Protein AF-A0A3N9NZB7-F1 (afdb_monomer_lite)

Foldseek 3Di:
DPPVQVVVVVVVVVVLVVCCVVPVLSVQKDFDPLDDDDDPVVVVVVVVVPRDPQFAGMWSCDDDPNDRTDGHHTDDDPDDRDPSVVVNVVPD

Structure (mmCIF, N/CA/C/O backbone):
data_AF-A0A3N9NZB7-F1
#
_entry.id   AF-A0A3N9NZB7-F1
#
loop_
_atom_site.group_PDB
_atom_site.id
_atom_site.type_symbol
_atom_site.label_atom_id
_atom_site.label_alt_id
_atom_site.label_comp_id
_atom_site.label_asym_id
_atom_site.label_entity_id
_atom_site.label_seq_id
_atom_site.pdbx_PDB_ins_code
_atom_site.Cartn_x
_atom_site.Cartn_y
_atom_site.Cartn_z
_atom_site.occupancy
_atom_site.B_iso_or_equiv
_atom_site.auth_seq_id
_atom_site.auth_comp_id
_atom_site.auth_asym_id
_atom_site.auth_atom_id
_atom_site.pdbx_PDB_model_num
ATOM 1 N N . MET A 1 1 ? 18.673 13.591 -4.449 1.00 49.34 1 MET A N 1
ATOM 2 C CA . MET A 1 1 ? 17.388 13.968 -3.821 1.00 49.34 1 MET A CA 1
ATOM 3 C C . MET A 1 1 ? 16.943 12.806 -2.956 1.00 49.34 1 MET A C 1
ATOM 5 O O . MET A 1 1 ? 16.893 11.695 -3.467 1.00 49.34 1 MET A O 1
ATOM 9 N N . LYS A 1 2 ? 16.712 13.038 -1.657 1.00 53.28 2 LYS A N 1
ATOM 10 C CA . LYS A 1 2 ? 16.068 12.052 -0.774 1.00 53.28 2 LYS A CA 1
ATOM 11 C C . LYS A 1 2 ? 14.778 11.561 -1.444 1.00 53.28 2 LYS A C 1
ATOM 13 O O . LYS A 1 2 ? 14.101 12.353 -2.094 1.00 53.28 2 LYS A O 1
ATOM 18 N N . ASN A 1 3 ? 14.488 10.270 -1.322 1.00 83.62 3 ASN A N 1
ATOM 19 C CA . ASN A 1 3 ? 13.288 9.644 -1.868 1.00 83.62 3 ASN A CA 1
ATOM 20 C C . ASN A 1 3 ? 12.051 10.231 -1.157 1.00 83.62 3 ASN A C 1
ATOM 22 O O . ASN A 1 3 ? 11.673 9.756 -0.092 1.00 83.62 3 ASN A O 1
ATOM 26 N N . LEU A 1 4 ? 11.505 11.334 -1.681 1.00 92.38 4 LEU A N 1
ATOM 27 C CA . LEU A 1 4 ? 10.433 12.101 -1.036 1.00 92.38 4 LEU A CA 1
ATOM 28 C C . LEU A 1 4 ? 9.166 11.255 -0.861 1.00 92.38 4 LEU A C 1
ATOM 30 O O . LEU A 1 4 ? 8.569 11.294 0.201 1.00 92.38 4 LEU A O 1
ATOM 34 N N . GLU A 1 5 ? 8.852 10.408 -1.842 1.00 93.44 5 GLU A N 1
ATOM 35 C CA . GLU A 1 5 ? 7.739 9.449 -1.789 1.00 93.44 5 GLU A CA 1
ATOM 36 C C . GLU A 1 5 ? 7.893 8.483 -0.606 1.00 93.44 5 GLU A C 1
ATOM 38 O O . GLU A 1 5 ? 6.962 8.275 0.165 1.00 93.44 5 GLU A O 1
ATOM 43 N N . 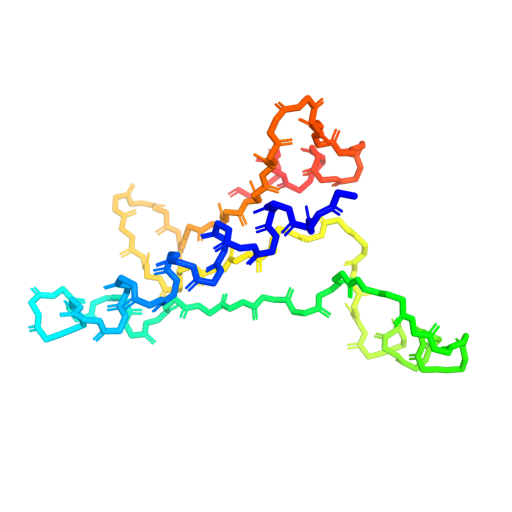HIS A 1 6 ? 9.111 7.980 -0.377 1.00 92.94 6 HIS A N 1
ATOM 44 C CA . HIS A 1 6 ? 9.408 7.170 0.805 1.00 92.94 6 HIS A CA 1
ATOM 45 C C . HIS A 1 6 ? 9.239 7.946 2.120 1.00 92.94 6 HIS A C 1
ATOM 47 O O . HIS A 1 6 ? 8.724 7.387 3.085 1.00 92.94 6 HIS A O 1
ATOM 53 N N . LEU A 1 7 ? 9.662 9.214 2.179 1.00 95.25 7 LEU A N 1
ATOM 54 C CA . LEU A 1 7 ? 9.506 10.037 3.384 1.00 95.25 7 LEU A CA 1
ATOM 55 C C . LEU A 1 7 ? 8.037 10.349 3.679 1.00 95.25 7 LEU A C 1
ATOM 57 O O . LEU A 1 7 ? 7.631 10.291 4.834 1.00 95.25 7 LEU A O 1
ATOM 61 N N . GLU A 1 8 ? 7.248 10.655 2.651 1.00 95.88 8 GLU A N 1
ATOM 62 C CA . GLU A 1 8 ? 5.812 10.912 2.771 1.00 95.88 8 GLU A CA 1
ATOM 63 C C . GLU A 1 8 ? 5.063 9.654 3.224 1.00 95.88 8 GLU A C 1
ATOM 65 O O . GLU A 1 8 ? 4.239 9.730 4.133 1.00 95.88 8 GLU A O 1
ATOM 70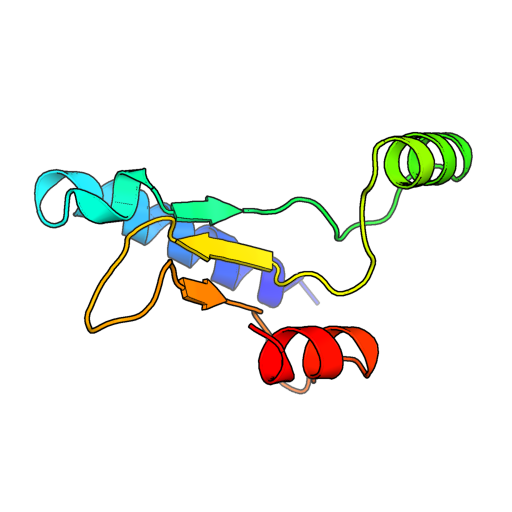 N N . GLN A 1 9 ? 5.402 8.484 2.674 1.00 96.25 9 GLN A N 1
ATOM 71 C CA . GLN A 1 9 ? 4.825 7.218 3.125 1.00 96.25 9 GLN A CA 1
ATOM 72 C C . GLN A 1 9 ? 5.212 6.897 4.572 1.00 96.25 9 GLN A C 1
ATOM 74 O O . GLN A 1 9 ? 4.360 6.506 5.368 1.00 96.25 9 GLN A O 1
ATOM 79 N N . ALA A 1 10 ? 6.480 7.090 4.947 1.00 96.94 10 ALA A N 1
ATOM 80 C CA . ALA A 1 10 ? 6.918 6.906 6.328 1.00 96.94 10 ALA A CA 1
ATOM 81 C C . ALA A 1 10 ? 6.184 7.859 7.289 1.00 96.94 10 ALA A C 1
ATOM 83 O O . ALA A 1 10 ? 5.755 7.435 8.361 1.00 96.94 10 ALA A O 1
ATOM 84 N N . ALA A 1 11 ? 5.986 9.119 6.888 1.00 97.88 11 ALA A N 1
ATOM 85 C CA . ALA A 1 11 ? 5.233 10.100 7.663 1.00 97.88 11 ALA A CA 1
ATOM 86 C C . ALA A 1 11 ? 3.753 9.709 7.815 1.00 97.88 11 ALA A C 1
ATOM 88 O O . ALA A 1 11 ? 3.203 9.851 8.907 1.00 97.88 11 ALA A O 1
ATOM 89 N N . LEU A 1 12 ? 3.125 9.166 6.764 1.00 97.94 12 LEU A N 1
ATOM 90 C CA . LEU A 1 12 ? 1.766 8.626 6.836 1.00 97.94 12 LEU A CA 1
ATOM 91 C C . LEU A 1 12 ? 1.676 7.506 7.878 1.00 97.94 12 LEU A C 1
ATOM 93 O O . LEU A 1 12 ? 0.842 7.593 8.769 1.00 97.94 12 LEU A O 1
ATOM 97 N N . PHE A 1 13 ? 2.559 6.503 7.832 1.00 98.31 13 PHE A N 1
ATOM 98 C CA . PHE A 1 13 ? 2.533 5.409 8.813 1.00 98.31 13 PHE A CA 1
ATOM 99 C C . PHE A 1 13 ? 2.865 5.863 10.240 1.00 98.31 13 PHE A C 1
ATOM 101 O O . PHE A 1 13 ? 2.294 5.337 11.195 1.00 98.31 13 PHE A O 1
ATOM 108 N N . GLN A 1 14 ? 3.728 6.870 10.404 1.00 98.50 14 GLN A N 1
ATOM 109 C CA . GLN A 1 14 ? 3.959 7.492 11.709 1.00 98.50 14 GLN A CA 1
ATOM 110 C C . GLN A 1 14 ? 2.682 8.155 12.242 1.00 98.50 14 GLN A C 1
ATOM 112 O O . GLN A 1 14 ? 2.327 7.958 13.403 1.00 98.50 14 GLN A O 1
ATOM 117 N N . TRP A 1 15 ? 1.980 8.918 11.400 1.00 98.50 15 TRP A N 1
ATOM 118 C CA . TRP A 1 15 ? 0.701 9.523 11.765 1.00 98.50 15 TRP A CA 1
ATOM 119 C C . TRP A 1 15 ? -0.350 8.456 12.085 1.00 98.50 15 TRP A C 1
ATOM 121 O O . TRP A 1 15 ? -1.027 8.573 13.104 1.00 98.50 15 TRP A O 1
ATOM 131 N N . THR A 1 16 ? -0.446 7.402 11.271 1.00 98.25 16 THR A N 1
ATOM 132 C CA . THR A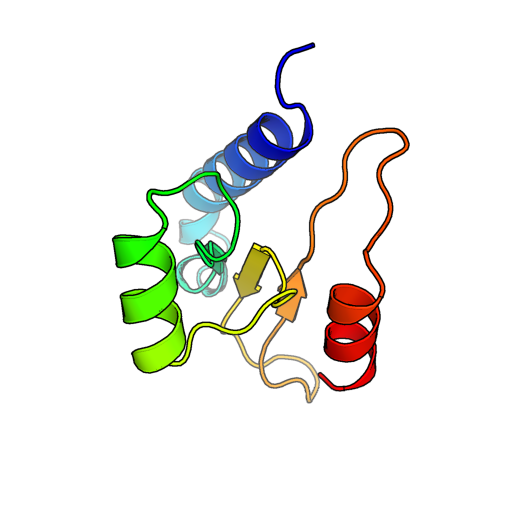 1 16 ? -1.357 6.270 11.481 1.00 98.25 16 THR A CA 1
ATOM 133 C C . THR A 1 16 ? -1.158 5.686 12.872 1.00 98.25 16 THR A C 1
ATOM 135 O O . THR A 1 16 ? -2.094 5.706 13.665 1.00 98.25 16 THR A O 1
ATOM 138 N N . SER A 1 17 ? 0.077 5.309 13.218 1.00 98.00 17 SER A N 1
ATOM 139 C CA . SER A 1 17 ? 0.413 4.729 14.524 1.00 98.00 17 SER A CA 1
ATOM 140 C C . SER A 1 17 ? 0.038 5.637 15.704 1.00 98.00 17 SER A C 1
ATOM 142 O O . SER A 1 17 ? -0.434 5.157 16.730 1.00 98.00 17 SER A O 1
ATOM 144 N N . MET A 1 18 ? 0.167 6.961 15.556 1.00 98.44 18 MET A N 1
ATOM 145 C CA . MET A 1 18 ? -0.249 7.924 16.588 1.00 98.44 18 MET A CA 1
ATOM 146 C C . MET A 1 18 ? -1.774 8.055 16.739 1.00 98.44 18 MET A C 1
ATOM 148 O O . MET A 1 18 ? -2.240 8.620 17.728 1.00 98.44 18 MET A O 1
ATOM 152 N N . ASN A 1 19 ? -2.556 7.587 15.763 1.00 98.38 19 ASN A N 1
ATOM 153 C CA . ASN A 1 19 ? -4.006 7.776 15.698 1.00 98.38 19 ASN A CA 1
ATOM 154 C C . ASN A 1 19 ? -4.815 6.478 15.830 1.00 98.38 19 ASN A C 1
ATOM 156 O O . ASN A 1 19 ? -6.036 6.566 15.947 1.00 98.38 19 ASN A O 1
ATOM 160 N N . GLU A 1 20 ? -4.179 5.306 15.861 1.00 97.88 20 GLU A N 1
ATOM 161 C CA . GLU A 1 20 ? -4.850 3.997 15.924 1.00 97.88 20 GLU A CA 1
ATOM 162 C C . GLU A 1 20 ? -5.796 3.827 17.123 1.00 97.88 20 GLU A C 1
ATOM 164 O O . GLU A 1 20 ? -6.787 3.111 17.023 1.00 97.88 20 GLU A O 1
ATOM 169 N N . GLU A 1 21 ? -5.534 4.484 18.255 1.00 97.62 21 GLU A N 1
ATOM 170 C CA . GLU A 1 21 ? -6.431 4.424 19.422 1.00 97.62 21 GLU A CA 1
ATOM 171 C C . GLU A 1 21 ? -7.704 5.259 19.231 1.00 97.62 21 GLU A C 1
ATOM 173 O O . GLU A 1 21 ? -8.764 4.919 19.749 1.00 97.62 21 GLU A O 1
ATOM 178 N N . ARG A 1 22 ? -7.618 6.349 18.460 1.00 98.25 22 ARG A N 1
ATOM 179 C CA . ARG A 1 22 ? -8.769 7.208 18.147 1.00 98.25 22 ARG A CA 1
ATOM 180 C C . ARG A 1 22 ? -9.541 6.711 16.924 1.00 98.25 22 ARG A C 1
ATOM 182 O O . ARG A 1 22 ? -10.738 6.961 16.833 1.00 98.25 22 ARG A O 1
ATOM 189 N N . ILE A 1 23 ? -8.853 6.065 15.985 1.00 97.69 23 ILE A N 1
ATOM 190 C CA . ILE A 1 23 ? -9.397 5.555 14.723 1.00 97.69 23 ILE A CA 1
ATOM 191 C C . ILE A 1 23 ? -8.937 4.093 14.578 1.00 97.69 23 ILE A C 1
ATOM 193 O O . ILE A 1 23 ? -7.914 3.835 13.936 1.00 97.69 23 ILE A O 1
ATOM 197 N N . PRO A 1 24 ? -9.638 3.132 15.211 1.00 97.25 24 PRO A N 1
ATOM 198 C CA . PRO A 1 24 ? -9.220 1.729 15.263 1.00 97.25 24 PRO A CA 1
ATOM 199 C C . PRO A 1 24 ? -9.010 1.076 13.894 1.00 97.25 24 PRO A C 1
ATOM 201 O O . PRO A 1 24 ? -8.166 0.192 13.759 1.00 97.25 24 PRO A O 1
ATOM 204 N N . GLU A 1 25 ? -9.728 1.531 12.867 1.00 97.69 25 GLU A N 1
ATOM 205 C CA . GLU A 1 25 ? -9.623 1.056 11.486 1.00 97.69 25 GLU A CA 1
ATOM 206 C C . GLU A 1 25 ? -8.207 1.226 10.921 1.00 97.69 25 GLU A C 1
ATOM 208 O O . GLU A 1 25 ? -7.780 0.429 10.086 1.00 97.69 25 GLU A O 1
ATOM 213 N N . LEU A 1 26 ? -7.448 2.219 11.403 1.00 98.12 26 LEU A N 1
ATOM 214 C CA . LEU A 1 26 ? -6.068 2.464 10.981 1.00 98.12 26 LEU A CA 1
ATOM 215 C C . LEU A 1 26 ? -5.120 1.302 11.306 1.00 98.12 26 LEU A C 1
ATOM 217 O O . LEU A 1 26 ? -4.120 1.148 10.609 1.00 98.12 26 LEU A O 1
ATOM 221 N N . LYS A 1 27 ? -5.466 0.428 12.265 1.00 97.94 27 LYS A N 1
ATOM 222 C CA . LYS A 1 27 ? -4.723 -0.817 12.545 1.00 97.94 27 LYS A CA 1
ATOM 223 C C . LYS A 1 27 ? -4.714 -1.775 11.344 1.00 97.94 27 LYS A C 1
ATOM 225 O O . LYS A 1 27 ? -3.846 -2.637 11.248 1.00 97.94 27 LYS A O 1
ATOM 230 N N . ASN A 1 28 ? -5.655 -1.604 10.410 1.00 98.19 28 ASN A N 1
ATOM 231 C CA . ASN A 1 28 ? -5.759 -2.381 9.173 1.00 98.19 28 ASN A CA 1
ATOM 232 C C . ASN A 1 28 ? -5.042 -1.721 7.977 1.00 98.19 28 ASN A C 1
ATOM 234 O O . ASN A 1 28 ? -5.173 -2.212 6.853 1.00 98.19 28 ASN A O 1
ATOM 238 N N . LEU A 1 29 ? -4.327 -0.606 8.179 1.00 98.50 29 LEU A N 1
ATOM 239 C CA . LEU A 1 29 ? -3.508 0.040 7.154 1.00 98.50 29 LEU A CA 1
ATOM 240 C C . LEU A 1 29 ? -2.122 -0.613 7.102 1.00 98.50 29 LEU A C 1
ATOM 242 O O . LEU A 1 29 ? -1.389 -0.598 8.088 1.00 98.50 29 LEU A O 1
ATOM 246 N N . PHE A 1 30 ? -1.711 -1.130 5.946 1.00 98.38 30 PHE A N 1
ATOM 247 C CA . PHE A 1 30 ? -0.375 -1.705 5.777 1.00 98.38 30 PHE A CA 1
ATOM 248 C C . PHE A 1 30 ? 0.215 -1.438 4.395 1.00 98.38 30 PHE A C 1
ATOM 250 O O . PHE A 1 30 ? -0.490 -1.311 3.392 1.00 98.38 30 PHE A O 1
ATOM 257 N N . ALA A 1 31 ? 1.544 -1.347 4.353 1.00 97.44 31 ALA A N 1
ATOM 258 C CA . ALA A 1 31 ? 2.290 -1.185 3.116 1.00 97.44 31 ALA A CA 1
ATOM 259 C C . ALA A 1 31 ? 2.392 -2.521 2.374 1.00 97.44 31 ALA A C 1
ATOM 261 O O . ALA A 1 31 ? 2.637 -3.571 2.972 1.00 97.44 31 ALA A O 1
ATOM 262 N N . ILE A 1 32 ? 2.278 -2.465 1.054 1.00 96.12 32 ILE A N 1
ATOM 263 C CA . ILE A 1 32 ? 2.484 -3.582 0.147 1.00 96.12 32 ILE A CA 1
ATOM 264 C C . ILE A 1 32 ? 3.890 -3.429 -0.459 1.00 96.12 32 ILE A C 1
ATOM 266 O O . ILE A 1 32 ? 4.113 -2.551 -1.294 1.00 96.12 32 ILE A O 1
ATOM 270 N N . PRO A 1 33 ? 4.875 -4.270 -0.087 1.00 88.75 33 PRO A N 1
ATOM 271 C CA . PRO A 1 33 ? 6.277 -4.094 -0.475 1.00 88.75 33 PRO A CA 1
ATOM 272 C C . PRO A 1 33 ? 6.562 -4.590 -1.907 1.00 88.75 33 PRO A C 1
ATOM 274 O O . PRO A 1 33 ? 7.494 -5.357 -2.155 1.00 88.75 33 PRO A O 1
ATOM 277 N N . ASN A 1 34 ? 5.754 -4.155 -2.875 1.00 84.62 34 ASN A N 1
ATOM 278 C CA . ASN A 1 34 ? 5.887 -4.537 -4.281 1.00 84.62 34 ASN A CA 1
ATOM 279 C C . ASN A 1 34 ? 6.883 -3.661 -5.056 1.00 84.62 34 ASN A C 1
ATOM 281 O O . ASN A 1 34 ? 7.317 -4.056 -6.145 1.00 84.62 34 ASN A O 1
ATOM 285 N N . GLY A 1 35 ? 7.289 -2.519 -4.493 1.00 76.12 35 GLY A N 1
ATOM 286 C CA . GLY A 1 35 ? 8.343 -1.642 -5.009 1.00 76.12 35 GLY A CA 1
ATOM 287 C C . GLY A 1 35 ? 9.764 -2.075 -4.613 1.00 76.12 35 GLY A C 1
ATOM 288 O O . GLY A 1 35 ? 9.973 -3.071 -3.925 1.00 76.12 35 GLY A O 1
ATOM 289 N N . GLY A 1 36 ? 10.772 -1.332 -5.071 1.00 80.00 36 GLY A N 1
ATOM 290 C CA . GLY A 1 36 ? 12.158 -1.469 -4.606 1.00 80.00 36 GLY A CA 1
ATOM 291 C C . GLY A 1 36 ? 13.073 -2.366 -5.448 1.00 80.00 36 GLY A C 1
ATOM 292 O O . GLY A 1 36 ? 12.669 -3.389 -6.011 1.00 80.00 36 GLY A O 1
ATOM 293 N N . HIS A 1 37 ? 14.344 -1.957 -5.519 1.00 79.31 37 HIS A N 1
ATOM 294 C CA . HIS A 1 37 ? 15.396 -2.730 -6.168 1.00 79.31 37 HIS A CA 1
ATOM 295 C C . HIS A 1 37 ? 15.669 -4.006 -5.374 1.00 79.31 37 HIS A C 1
ATOM 297 O O . HIS A 1 37 ? 15.865 -3.969 -4.162 1.00 79.31 37 HIS A O 1
ATOM 303 N N . ARG A 1 38 ? 15.704 -5.138 -6.071 1.00 87.44 38 ARG A N 1
ATOM 304 C CA . ARG A 1 38 ? 16.002 -6.441 -5.482 1.00 87.44 38 ARG A CA 1
ATOM 305 C C . ARG A 1 38 ? 16.780 -7.292 -6.470 1.00 87.44 38 ARG A C 1
ATOM 307 O O . ARG A 1 38 ? 16.711 -7.080 -7.682 1.00 87.44 38 ARG A O 1
ATOM 314 N N . HIS A 1 39 ? 17.490 -8.287 -5.952 1.00 92.94 39 HIS A N 1
ATOM 315 C CA . HIS A 1 39 ? 18.220 -9.230 -6.789 1.00 92.94 39 HIS A CA 1
ATOM 316 C C . HIS A 1 39 ? 17.260 -9.981 -7.730 1.00 92.94 39 HIS A C 1
ATOM 318 O O . HIS A 1 39 ? 16.167 -10.380 -7.322 1.00 92.94 39 HIS A O 1
ATOM 324 N N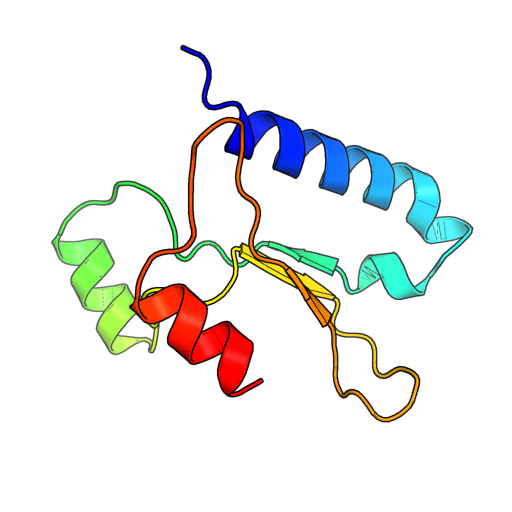 . LYS A 1 40 ? 17.671 -10.221 -8.984 1.00 91.00 40 LYS A N 1
ATOM 325 C CA . LYS A 1 40 ? 16.814 -10.832 -10.023 1.00 91.00 40 LYS A CA 1
ATOM 326 C C . LYS A 1 40 ? 16.196 -12.164 -9.583 1.00 91.00 40 LYS A C 1
ATOM 328 O O . LYS A 1 40 ? 15.022 -12.406 -9.839 1.00 91.00 40 LYS A O 1
ATOM 333 N N . ALA A 1 41 ? 16.964 -12.996 -8.877 1.00 94.94 41 ALA A N 1
ATOM 334 C CA . ALA A 1 41 ? 16.476 -14.276 -8.361 1.00 94.94 41 ALA A CA 1
ATOM 335 C C . ALA A 1 41 ? 15.340 -14.108 -7.334 1.00 94.94 41 ALA A C 1
ATOM 337 O O . ALA A 1 41 ? 14.384 -14.877 -7.348 1.00 94.94 41 ALA A O 1
ATOM 338 N N . VAL A 1 42 ? 15.412 -13.081 -6.480 1.00 93.25 42 VAL A N 1
ATOM 339 C CA . VAL A 1 42 ? 14.354 -12.765 -5.506 1.00 93.25 42 VAL A CA 1
ATOM 340 C C . VAL A 1 42 ? 13.107 -12.273 -6.236 1.00 93.25 42 VAL A C 1
ATOM 342 O O . VAL A 1 42 ? 12.013 -12.747 -5.960 1.00 93.25 42 VAL A O 1
ATOM 345 N N . ALA A 1 43 ? 13.268 -11.395 -7.232 1.00 91.00 43 ALA A N 1
ATOM 346 C CA . ALA A 1 43 ? 12.147 -10.935 -8.052 1.00 91.00 43 ALA A CA 1
ATOM 347 C C . ALA A 1 43 ? 11.431 -12.087 -8.778 1.00 91.00 43 ALA A C 1
ATOM 349 O O . ALA A 1 43 ? 10.204 -12.091 -8.845 1.00 91.00 43 ALA A O 1
ATOM 350 N N . ALA A 1 44 ? 12.178 -13.071 -9.292 1.00 93.00 44 ALA A N 1
ATOM 351 C CA . ALA A 1 44 ? 11.604 -14.248 -9.938 1.00 93.00 44 ALA A CA 1
ATOM 352 C C . ALA A 1 44 ? 10.796 -15.114 -8.957 1.00 93.00 44 ALA A C 1
ATOM 354 O O . ALA A 1 44 ? 9.671 -15.489 -9.280 1.00 93.00 44 ALA A O 1
ATOM 355 N N . LYS A 1 45 ? 11.331 -15.371 -7.754 1.00 95.06 45 LYS A N 1
ATOM 356 C CA . LYS A 1 45 ? 10.617 -16.102 -6.691 1.00 95.06 45 LYS A CA 1
ATOM 357 C C . LYS A 1 45 ? 9.337 -15.382 -6.270 1.00 95.06 45 LYS A C 1
ATOM 359 O O . LYS A 1 45 ? 8.271 -15.971 -6.339 1.00 95.06 45 LYS A O 1
ATOM 364 N N . MET A 1 46 ? 9.418 -14.084 -5.982 1.00 92.31 46 MET A N 1
ATOM 365 C CA . MET A 1 46 ? 8.250 -13.272 -5.617 1.00 92.31 46 MET A CA 1
ATOM 366 C C . MET A 1 46 ? 7.178 -13.261 -6.714 1.00 92.31 46 MET A C 1
ATOM 368 O O . MET A 1 46 ? 5.986 -13.323 -6.431 1.00 92.31 46 MET A O 1
ATOM 372 N N . LYS A 1 47 ? 7.582 -13.205 -7.990 1.00 91.94 47 LYS A N 1
ATOM 373 C CA . LYS A 1 47 ? 6.637 -13.305 -9.110 1.00 91.94 47 LYS A CA 1
ATOM 374 C C . LYS A 1 47 ? 5.957 -14.679 -9.151 1.00 91.94 47 LYS A C 1
ATOM 376 O O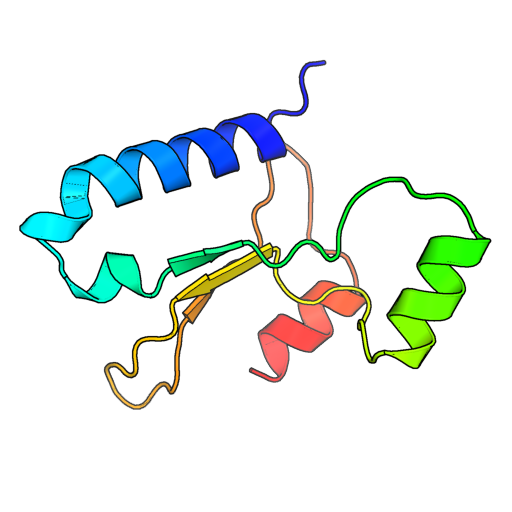 . LYS A 1 47 ? 4.767 -14.740 -9.443 1.00 91.94 47 LYS A O 1
ATOM 381 N N . ALA A 1 48 ? 6.687 -15.755 -8.849 1.00 95.81 48 ALA A N 1
ATOM 382 C CA . ALA A 1 48 ? 6.120 -17.099 -8.718 1.00 95.81 48 ALA A CA 1
ATOM 383 C C . ALA A 1 48 ? 5.190 -17.228 -7.496 1.00 95.81 48 ALA A C 1
ATOM 385 O O . ALA A 1 48 ? 4.195 -17.939 -7.564 1.00 95.81 48 ALA A O 1
ATOM 386 N N . GLU A 1 49 ? 5.461 -16.482 -6.424 1.00 95.75 49 GLU A N 1
ATOM 387 C CA . GLU A 1 49 ? 4.604 -16.355 -5.233 1.00 95.75 49 GLU A CA 1
ATOM 388 C C . GLU A 1 49 ? 3.372 -15.458 -5.469 1.00 95.75 49 GLU A C 1
ATOM 390 O O . GLU A 1 49 ? 2.523 -15.319 -4.593 1.00 95.75 49 GLU A O 1
ATOM 395 N N . GLY A 1 50 ? 3.238 -14.863 -6.661 1.00 94.62 50 GLY A N 1
ATOM 396 C CA . GLY A 1 50 ? 2.054 -14.103 -7.059 1.00 94.62 50 GLY A CA 1
ATOM 397 C C . GLY A 1 50 ? 2.172 -12.588 -6.914 1.00 94.62 50 GLY A C 1
ATOM 398 O O . GLY A 1 50 ? 1.171 -11.893 -7.094 1.00 94.62 50 GLY A O 1
ATOM 399 N N . VAL A 1 51 ? 3.366 -12.043 -6.654 1.00 93.50 51 VAL A N 1
ATOM 400 C CA . VAL A 1 51 ? 3.584 -10.590 -6.685 1.00 93.50 51 VAL A CA 1
ATOM 401 C C . VAL A 1 51 ? 3.265 -10.040 -8.072 1.00 93.50 51 VAL A C 1
ATOM 403 O O . VAL A 1 51 ? 3.800 -10.487 -9.092 1.00 93.50 51 VAL A O 1
ATOM 406 N N . LYS A 1 52 ? 2.401 -9.023 -8.106 1.00 93.62 52 LYS A N 1
ATOM 407 C CA . LYS A 1 52 ? 1.964 -8.350 -9.330 1.00 93.62 52 LYS A CA 1
ATOM 408 C C . LYS A 1 52 ? 2.573 -6.956 -9.409 1.00 93.62 52 LYS A C 1
ATOM 410 O O . LYS A 1 52 ? 2.616 -6.220 -8.428 1.00 93.62 52 LYS A O 1
ATOM 415 N N . ALA A 1 53 ? 3.041 -6.587 -10.598 1.00 92.81 53 ALA A N 1
ATOM 416 C CA . ALA A 1 53 ? 3.567 -5.251 -10.842 1.00 92.81 53 ALA A CA 1
ATOM 417 C C . ALA A 1 53 ? 2.446 -4.202 -10.779 1.00 92.81 53 ALA A C 1
ATOM 419 O O . ALA A 1 53 ? 1.343 -4.438 -11.276 1.00 92.81 53 ALA A O 1
ATOM 420 N N . GLY A 1 54 ? 2.760 -3.037 -10.213 1.00 94.12 54 GLY A N 1
ATOM 421 C CA . GLY A 1 54 ? 1.870 -1.876 -10.184 1.00 94.12 54 GLY A CA 1
ATOM 422 C C . GLY A 1 54 ? 0.714 -1.951 -9.189 1.00 94.12 54 GLY A C 1
ATOM 423 O O . GLY A 1 54 ? -0.142 -1.079 -9.237 1.00 94.12 54 GLY A O 1
ATOM 424 N N . VAL A 1 55 ? 0.664 -2.965 -8.318 1.00 96.69 55 VAL A N 1
ATOM 425 C CA . VAL A 1 55 ? -0.261 -2.947 -7.172 1.00 96.69 55 VAL A CA 1
ATOM 426 C C . VAL A 1 55 ? 0.046 -1.700 -6.330 1.00 96.69 55 VAL A C 1
ATOM 428 O O . VAL A 1 55 ? 1.235 -1.477 -6.086 1.00 96.69 55 VAL A O 1
ATOM 431 N N . PRO A 1 56 ? -0.976 -0.940 -5.890 1.00 96.81 56 PRO A N 1
ATOM 432 C CA . PRO A 1 56 ? -0.792 0.249 -5.061 1.00 96.81 56 PRO A CA 1
ATOM 433 C C . PRO A 1 56 ? 0.059 0.003 -3.812 1.00 96.81 56 PRO A C 1
ATOM 435 O O . PRO A 1 56 ? 0.061 -1.099 -3.259 1.00 96.81 56 PRO A O 1
ATOM 438 N N . ASP A 1 57 ? 0.769 1.037 -3.365 1.00 96.44 57 ASP A N 1
ATOM 439 C CA . ASP A 1 57 ? 1.745 0.953 -2.273 1.00 96.44 57 ASP A CA 1
ATOM 440 C C . ASP A 1 57 ? 1.138 0.565 -0.917 1.00 96.44 57 ASP A C 1
ATOM 442 O O . ASP A 1 57 ? 1.840 0.016 -0.067 1.00 96.44 57 ASP A O 1
ATOM 446 N N . ILE A 1 58 ? -0.138 0.878 -0.678 1.00 98.06 58 ILE A N 1
ATOM 447 C CA . ILE A 1 58 ? -0.795 0.750 0.629 1.00 98.06 58 ILE A CA 1
ATOM 448 C C . ILE A 1 58 ? -2.215 0.206 0.460 1.00 98.06 58 ILE A C 1
ATOM 450 O O . ILE A 1 58 ? -2.918 0.551 -0.493 1.00 98.06 58 ILE A O 1
ATOM 454 N N . LEU A 1 59 ? -2.653 -0.601 1.427 1.00 98.25 59 LEU A N 1
ATOM 455 C CA . LEU A 1 59 ? -4.042 -1.019 1.591 1.00 98.25 59 LEU A CA 1
ATOM 456 C C . LEU A 1 59 ? -4.517 -0.701 3.011 1.00 98.25 59 LEU A C 1
ATOM 458 O O . LEU A 1 59 ? -3.888 -1.105 3.986 1.00 98.25 59 LEU A O 1
ATOM 462 N N . LEU A 1 60 ? -5.653 -0.017 3.115 1.00 98.38 60 LEU A N 1
ATOM 463 C CA . LEU A 1 60 ? -6.502 -0.003 4.299 1.00 98.38 60 LEU A CA 1
ATOM 464 C C . LEU A 1 60 ? -7.562 -1.094 4.138 1.00 98.38 60 LEU A C 1
ATOM 466 O O . LEU A 1 60 ? -8.536 -0.923 3.398 1.00 98.38 60 LEU A O 1
ATOM 470 N N . ALA A 1 61 ? -7.376 -2.219 4.824 1.00 98.12 61 ALA A N 1
ATOM 471 C CA . ALA A 1 61 ? -8.312 -3.342 4.796 1.00 98.12 61 ALA A CA 1
ATOM 472 C C . ALA A 1 61 ? -9.513 -3.087 5.726 1.00 98.12 61 ALA A C 1
ATOM 474 O O . ALA A 1 61 ? -9.718 -3.785 6.716 1.00 98.12 61 ALA A O 1
ATOM 475 N N . CYS A 1 62 ? -10.290 -2.051 5.416 1.00 97.25 62 CYS A N 1
ATOM 476 C CA . CYS A 1 62 ? -11.490 -1.674 6.150 1.00 97.25 62 CYS A CA 1
ATOM 477 C C . CYS A 1 62 ? -12.649 -1.452 5.171 1.00 97.25 62 CYS A C 1
ATOM 479 O O . CYS A 1 62 ? -12.608 -0.486 4.405 1.00 97.25 62 CYS A O 1
ATOM 481 N N . PRO A 1 63 ? -13.682 -2.311 5.180 1.00 96.44 63 PRO A N 1
ATOM 482 C CA . PRO A 1 63 ? -14.892 -2.065 4.412 1.00 96.44 63 PRO A CA 1
ATOM 483 C C . PRO A 1 63 ? -15.600 -0.802 4.908 1.00 96.44 63 PRO A C 1
ATOM 485 O O . PRO A 1 63 ? -15.777 -0.626 6.112 1.00 96.44 63 PRO A O 1
ATOM 488 N N . CYS A 1 64 ? -16.004 0.072 3.992 1.00 95.56 64 CYS A N 1
ATOM 489 C CA . CYS A 1 64 ? -16.705 1.315 4.311 1.00 95.56 64 CYS A CA 1
ATOM 490 C C . CYS A 1 64 ? -17.497 1.788 3.086 1.00 95.56 64 CYS A C 1
ATOM 492 O O . CYS A 1 64 ? -17.011 1.649 1.966 1.00 95.56 64 CYS A O 1
ATOM 494 N N . ASP A 1 65 ? -18.710 2.311 3.282 1.00 95.00 65 ASP A N 1
ATOM 495 C CA . ASP A 1 65 ? -19.551 2.918 2.234 1.00 95.00 65 ASP A CA 1
ATOM 496 C C . ASP A 1 65 ? -19.701 2.089 0.940 1.00 95.00 65 ASP A C 1
ATOM 498 O O . ASP A 1 65 ? -19.703 2.612 -0.172 1.00 95.00 65 ASP A O 1
ATOM 502 N N . GLY A 1 66 ? -19.833 0.765 1.076 1.00 95.62 66 GLY A N 1
ATOM 503 C CA . GLY A 1 66 ? -19.987 -0.151 -0.062 1.00 95.62 66 GLY A CA 1
ATOM 504 C C . GLY A 1 66 ? -18.678 -0.556 -0.751 1.00 95.62 66 GLY A C 1
ATOM 505 O O . GLY A 1 66 ? -18.712 -1.377 -1.665 1.00 95.62 66 GLY A O 1
ATOM 506 N N . PHE A 1 67 ? -17.531 -0.056 -0.288 1.00 96.94 67 PHE A N 1
ATOM 507 C CA . PHE A 1 67 ? -16.201 -0.481 -0.722 1.00 96.94 67 PHE A CA 1
ATOM 508 C C . PHE A 1 67 ? -15.637 -1.561 0.208 1.00 96.94 67 PHE A C 1
ATOM 510 O O . PHE A 1 67 ? -15.898 -1.570 1.411 1.00 96.94 67 PHE A O 1
ATOM 517 N N . HIS A 1 68 ? -14.832 -2.476 -0.338 1.00 96.69 68 HIS A N 1
ATOM 518 C CA . HIS A 1 68 ? -14.222 -3.579 0.424 1.00 96.69 68 HIS A CA 1
ATOM 519 C C . HIS A 1 68 ? -12.900 -3.203 1.119 1.00 96.69 68 HIS A C 1
ATOM 521 O O . HIS A 1 68 ? -12.384 -3.974 1.927 1.00 96.69 68 HIS A O 1
ATOM 527 N N . GLY A 1 69 ? -12.352 -2.033 0.803 1.00 97.25 69 GLY A N 1
ATOM 528 C CA . GLY A 1 69 ? -11.098 -1.505 1.327 1.00 97.25 69 GLY A CA 1
ATOM 529 C C . GLY A 1 69 ? -10.634 -0.315 0.491 1.00 97.25 69 GLY A C 1
ATOM 530 O O . GLY A 1 69 ? -11.204 -0.033 -0.562 1.00 97.25 69 GLY A O 1
ATOM 531 N N . LEU A 1 70 ? -9.588 0.368 0.949 1.00 97.69 70 LEU A N 1
ATOM 532 C CA . LEU A 1 70 ? -9.012 1.520 0.257 1.00 97.69 70 LEU A CA 1
ATOM 533 C C . LEU A 1 70 ? -7.561 1.227 -0.125 1.00 97.69 70 LEU A C 1
ATOM 535 O O . LEU A 1 70 ? -6.700 1.072 0.739 1.00 97.69 70 LEU A O 1
ATOM 539 N N . PHE A 1 71 ? -7.287 1.188 -1.426 1.00 97.81 71 PHE A N 1
ATOM 540 C CA . PHE A 1 71 ? -5.927 1.144 -1.952 1.00 97.81 71 PHE A CA 1
ATOM 541 C C . PHE A 1 71 ? -5.401 2.560 -2.190 1.00 97.81 71 PHE A C 1
ATOM 543 O O . PHE A 1 71 ? -6.112 3.410 -2.722 1.00 97.81 71 PHE A O 1
ATOM 550 N N . ILE A 1 72 ? -4.143 2.805 -1.823 1.00 97.44 72 ILE A N 1
ATOM 551 C CA . ILE A 1 72 ? -3.483 4.106 -1.974 1.00 97.44 72 ILE A CA 1
ATOM 552 C C . ILE A 1 72 ? -2.146 3.890 -2.685 1.00 97.44 72 ILE A C 1
ATOM 554 O O . ILE A 1 72 ? -1.316 3.098 -2.248 1.00 97.44 72 ILE A O 1
ATOM 558 N N . GLU A 1 73 ? -1.947 4.607 -3.786 1.00 96.94 73 GLU A N 1
ATOM 559 C CA . GLU A 1 73 ? -0.690 4.685 -4.534 1.00 96.94 73 GLU A CA 1
ATOM 560 C C . GLU A 1 73 ? -0.099 6.081 -4.311 1.00 96.94 73 GLU A C 1
ATOM 562 O O . GLU A 1 73 ? -0.718 7.088 -4.669 1.00 96.94 73 GLU A O 1
ATOM 567 N N . MET A 1 74 ? 1.079 6.159 -3.696 1.00 95.25 74 MET A N 1
ATOM 568 C CA . MET A 1 74 ? 1.702 7.426 -3.321 1.00 95.25 74 MET A CA 1
ATOM 569 C C . MET A 1 74 ? 2.598 7.950 -4.441 1.00 95.25 74 MET A C 1
ATOM 571 O O . MET A 1 74 ? 3.323 7.204 -5.096 1.00 95.25 74 MET A O 1
ATOM 575 N N . LYS A 1 75 ? 2.574 9.266 -4.674 1.00 94.88 75 LYS A N 1
ATOM 576 C CA . LYS A 1 75 ? 3.453 9.934 -5.643 1.00 94.88 75 LYS A CA 1
ATOM 577 C C . LYS A 1 75 ? 3.931 11.268 -5.096 1.00 94.88 75 LYS A C 1
ATOM 579 O O . LYS A 1 75 ? 3.117 12.091 -4.696 1.00 94.88 75 LYS A O 1
ATOM 584 N N . ALA A 1 76 ? 5.238 11.508 -5.181 1.00 93.62 76 ALA A N 1
ATOM 585 C CA . ALA A 1 76 ? 5.843 12.764 -4.746 1.00 93.62 76 ALA A CA 1
ATOM 586 C C . ALA A 1 76 ? 6.238 13.683 -5.919 1.00 93.62 76 ALA A C 1
ATOM 588 O O . ALA A 1 76 ? 6.763 13.248 -6.951 1.00 93.62 76 ALA A O 1
ATOM 589 N N . GLY A 1 77 ? 6.046 14.992 -5.746 1.00 91.44 77 GLY A N 1
ATOM 590 C CA . GLY A 1 77 ? 6.474 16.021 -6.698 1.00 91.44 77 GLY A CA 1
ATOM 591 C C . GLY A 1 77 ? 5.886 15.850 -8.107 1.00 91.44 77 GLY A C 1
ATOM 592 O O . GLY A 1 77 ? 4.682 15.970 -8.326 1.00 91.44 77 GLY A O 1
ATOM 593 N N . LYS A 1 78 ? 6.752 15.616 -9.102 1.00 91.62 78 LYS A N 1
ATOM 594 C CA . LYS A 1 78 ? 6.344 15.433 -10.509 1.00 91.62 78 LYS A CA 1
ATOM 595 C C . LYS A 1 78 ? 6.091 13.969 -10.885 1.00 91.62 78 LYS A C 1
ATOM 597 O O . LYS A 1 78 ? 5.767 13.709 -12.043 1.00 91.62 78 LYS A O 1
ATOM 602 N N . ASN A 1 79 ? 6.221 13.030 -9.945 1.00 92.56 79 ASN A N 1
ATOM 603 C CA . ASN A 1 79 ? 5.965 11.621 -10.220 1.00 92.56 79 ASN A CA 1
ATOM 604 C C . ASN A 1 79 ? 4.505 11.415 -10.640 1.00 92.56 79 ASN A C 1
ATOM 606 O O . ASN A 1 79 ? 3.593 12.136 -10.223 1.00 92.56 79 ASN A O 1
ATOM 610 N N . ARG A 1 80 ? 4.294 10.438 -11.517 1.00 94.88 80 ARG A N 1
ATOM 611 C CA . ARG A 1 80 ? 2.980 10.031 -12.015 1.00 94.88 80 ARG A CA 1
ATOM 612 C C . ARG A 1 80 ? 2.862 8.523 -11.909 1.00 94.88 80 ARG A C 1
ATOM 614 O O . ARG A 1 80 ? 3.870 7.817 -11.878 1.00 94.88 80 ARG A O 1
ATOM 621 N N . THR A 1 81 ? 1.629 8.052 -11.850 1.00 95.94 81 THR A N 1
ATOM 622 C CA . THR A 1 81 ? 1.323 6.630 -11.921 1.00 95.94 81 THR A CA 1
ATOM 623 C C . THR A 1 81 ? 1.779 6.056 -13.262 1.00 95.94 81 THR A C 1
ATOM 625 O O . THR A 1 81 ? 1.670 6.681 -14.321 1.00 95.94 81 THR A O 1
ATOM 628 N N . THR A 1 82 ? 2.323 4.847 -13.216 1.00 95.69 82 THR A N 1
ATOM 629 C CA . THR A 1 82 ? 2.650 4.056 -14.404 1.00 95.69 82 THR A CA 1
ATOM 630 C C . THR A 1 82 ? 1.380 3.477 -15.027 1.00 95.69 82 THR A C 1
ATOM 632 O O . THR A 1 82 ? 0.324 3.428 -14.396 1.00 95.69 82 THR A O 1
ATOM 635 N N . LYS A 1 83 ? 1.480 2.970 -16.261 1.00 97.19 83 LYS A N 1
ATOM 636 C CA . LYS A 1 83 ? 0.354 2.306 -16.935 1.00 97.19 83 LYS A CA 1
ATOM 637 C C . LYS A 1 83 ? -0.249 1.176 -16.086 1.00 97.19 83 LYS A C 1
ATOM 639 O O . LYS A 1 83 ? -1.454 1.164 -15.878 1.00 97.19 83 LYS A O 1
ATOM 644 N N . ASN A 1 84 ? 0.587 0.291 -15.537 1.00 96.12 84 ASN A N 1
ATOM 645 C CA . ASN A 1 84 ? 0.121 -0.834 -14.720 1.00 96.12 84 ASN A CA 1
ATOM 646 C C . ASN A 1 84 ? -0.585 -0.363 -13.438 1.00 96.12 84 ASN A C 1
ATOM 648 O O . ASN A 1 84 ? -1.561 -0.976 -13.029 1.00 96.12 84 ASN A O 1
ATOM 652 N N . GLN A 1 85 ? -0.117 0.723 -12.813 1.00 96.75 85 GLN A N 1
ATOM 653 C CA . GLN A 1 85 ? -0.774 1.302 -11.633 1.00 96.75 85 GLN A CA 1
ATOM 654 C C . GLN A 1 85 ? -2.149 1.873 -11.977 1.00 96.75 85 GLN A C 1
ATOM 656 O O . GLN A 1 85 ? -3.111 1.623 -11.259 1.00 96.75 85 GLN A O 1
ATOM 661 N N . ASN A 1 86 ? -2.274 2.564 -13.114 1.00 97.88 86 ASN A N 1
ATOM 662 C CA . ASN A 1 86 ? -3.573 3.048 -13.585 1.00 97.88 86 ASN A CA 1
ATOM 663 C C . ASN A 1 86 ? -4.552 1.898 -13.858 1.00 97.88 86 ASN A C 1
ATOM 665 O O . ASN A 1 86 ? -5.722 2.008 -13.508 1.00 97.88 86 ASN A O 1
ATOM 669 N N . GLU A 1 87 ? -4.082 0.782 -14.422 1.00 97.75 87 GLU A N 1
ATOM 670 C CA . GLU A 1 87 ? -4.915 -0.411 -14.631 1.00 97.75 87 GLU A CA 1
ATOM 671 C C . GLU A 1 87 ? -5.437 -1.000 -13.309 1.00 97.75 87 GLU A C 1
ATOM 673 O O . GLU A 1 87 ? -6.569 -1.479 -13.256 1.00 97.75 87 GLU A O 1
ATOM 678 N N . TRP A 1 88 ? -4.646 -0.956 -12.230 1.00 97.44 88 TRP A N 1
ATOM 679 C CA . TRP A 1 88 ? -5.117 -1.351 -10.900 1.00 97.44 88 TRP A CA 1
ATOM 680 C C . TRP A 1 88 ? -6.163 -0.387 -10.351 1.00 97.44 88 TRP A C 1
ATOM 682 O O . TRP A 1 88 ? -7.226 -0.842 -9.943 1.00 97.44 88 TRP A O 1
ATOM 692 N N . ILE A 1 89 ? -5.882 0.917 -10.389 1.00 96.38 89 ILE A N 1
ATOM 693 C CA . ILE A 1 89 ? -6.771 1.966 -9.865 1.00 96.38 89 ILE A CA 1
ATOM 694 C C . ILE A 1 89 ? -8.133 1.958 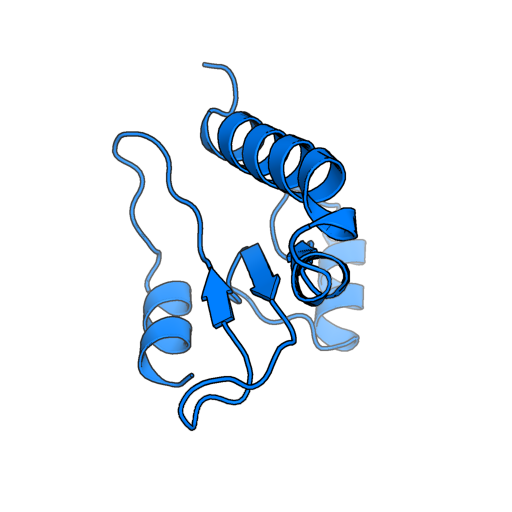-10.572 1.00 96.38 89 ILE A C 1
ATOM 696 O O . ILE A 1 89 ? -9.142 2.253 -9.952 1.00 96.38 89 ILE A O 1
ATOM 700 N N . GLN A 1 90 ? -8.181 1.619 -11.862 1.00 97.12 90 GLN A N 1
ATOM 701 C CA . GLN A 1 90 ? -9.438 1.555 -12.614 1.00 97.12 90 GLN A CA 1
ATOM 702 C C . GLN A 1 90 ? -10.264 0.291 -12.346 1.00 97.12 90 GLN A C 1
ATOM 704 O O . GLN A 1 90 ? -11.461 0.286 -12.622 1.00 97.12 90 GLN A O 1
ATOM 709 N N . ARG A 1 91 ? -9.629 -0.801 -11.904 1.00 95.75 91 ARG A N 1
ATOM 710 C CA . ARG A 1 91 ? -10.284 -2.108 -11.740 1.00 95.75 91 ARG A CA 1
ATOM 711 C C . ARG A 1 91 ? -10.763 -2.369 -10.310 1.00 95.75 91 ARG A C 1
ATOM 713 O O . ARG A 1 91 ? -11.653 -3.199 -10.141 1.00 95.75 91 ARG A O 1
ATOM 720 N N . LEU A 1 92 ? -10.101 -1.774 -9.320 1.00 93.00 92 LEU A N 1
ATOM 721 C CA . LEU A 1 92 ? -10.398 -1.926 -7.892 1.00 93.00 92 LEU A CA 1
ATOM 722 C C . LEU A 1 92 ? -11.456 -0.918 -7.446 1.00 93.00 92 LEU A C 1
ATOM 724 O O . LEU A 1 92 ? -12.294 -1.327 -6.616 1.00 93.00 92 LEU A O 1
#

Secondary structure (DSSP, 8-state):
---HHHHHHHHHHHHHHHHTTT-GGGGGEEE----S---HHHHHHHHHTT--TT--SEEE---BTTBS-EEE----TT----HHHHHHHHH-

pLDDT: mean 94.03, std 7.63, range [49.34, 98.5]

Radius of gyration: 14.65 Å; chains: 1; bounding box: 38×33×36 Å

Sequence (92 aa):
MKNLEHLEQAALFQWTSMNEERIPELKNLFAIPNGGHRHKAVAAKMKAEGVKAGVPDILLACPCDGFHGLFIEMKAGKNRTTKNQNEWIQRL